Protein AF-X0XJQ2-F1 (afdb_monomer_lite)

Radius of gyration: 13.39 Å; chains: 1; bounding box: 30×27×36 Å

Sequence (60 aa):
LGKEASKENLKGIRREVGLVFQDPDDQLFMPTVFDDVAFGPINTGCSEEEVRDRVAQALK

Organism: NCBI:txid412755

pLDDT: mean 94.18, std 4.66, range [67.44, 98.5]

Secondary structure (DSSP, 8-state):
--PPP-TTTHHHHHHH-----S-GGGG--SSSHHHHHHHHHHHHT--HHHHHHHHHHHT-

Structure (mmCIF, N/CA/C/O backbone):
data_AF-X0XJQ2-F1
#
_entry.id   AF-X0XJQ2-F1
#
loop_
_atom_site.group_PDB
_atom_site.id
_atom_site.type_symbol
_atom_site.label_atom_id
_atom_site.label_alt_id
_atom_site.label_comp_id
_atom_site.label_asym_id
_atom_site.label_entity_id
_atom_site.label_seq_id
_atom_site.pdbx_PDB_ins_code
_atom_site.Cartn_x
_atom_site.Cartn_y
_atom_site.Cartn_z
_atom_site.occupancy
_atom_site.B_iso_or_equiv
_atom_site.auth_seq_id
_atom_site.auth_comp_id
_atom_site.auth_asym_id
_atom_site.auth_atom_id
_atom_site.pdbx_PDB_model_num
ATOM 1 N N . LEU A 1 1 ? 2.018 1.267 -21.725 1.00 67.44 1 LEU A N 1
ATOM 2 C CA . LEU A 1 1 ? 2.494 2.631 -21.402 1.00 67.44 1 LEU A CA 1
ATOM 3 C C . LEU A 1 1 ? 3.742 3.065 -22.158 1.00 67.44 1 LEU A C 1
ATOM 5 O O . LEU A 1 1 ? 3.907 4.266 -22.229 1.00 67.44 1 LEU A O 1
ATOM 9 N N . GLY A 1 2 ? 4.588 2.190 -22.727 1.00 85.19 2 GLY A N 1
ATOM 10 C CA . GLY A 1 2 ? 5.661 2.568 -23.678 1.00 85.19 2 GLY A CA 1
ATOM 11 C C . GLY A 1 2 ? 6.737 3.552 -23.179 1.00 85.19 2 GLY A C 1
ATOM 12 O O . GLY A 1 2 ? 7.704 3.796 -23.887 1.00 85.19 2 GLY A O 1
ATOM 13 N N . LYS A 1 3 ? 6.566 4.116 -21.979 1.00 88.56 3 LYS A N 1
ATOM 14 C CA . LYS A 1 3 ? 7.462 5.048 -21.304 1.00 88.56 3 LYS A CA 1
ATOM 15 C C . LYS A 1 3 ? 8.690 4.271 -20.836 1.00 88.56 3 LYS A C 1
ATOM 17 O O . LYS A 1 3 ? 8.548 3.274 -20.128 1.00 88.56 3 LYS A O 1
ATOM 22 N N . GLU A 1 4 ? 9.873 4.746 -21.197 1.00 93.31 4 GLU A N 1
ATOM 23 C CA . GLU A 1 4 ? 11.122 4.287 -20.595 1.00 93.31 4 GLU A CA 1
ATOM 24 C C . GLU A 1 4 ? 11.168 4.728 -19.126 1.00 93.31 4 GLU A C 1
ATOM 26 O O . GLU A 1 4 ? 10.823 5.868 -18.807 1.00 93.31 4 GLU A O 1
ATOM 31 N N . ALA A 1 5 ? 11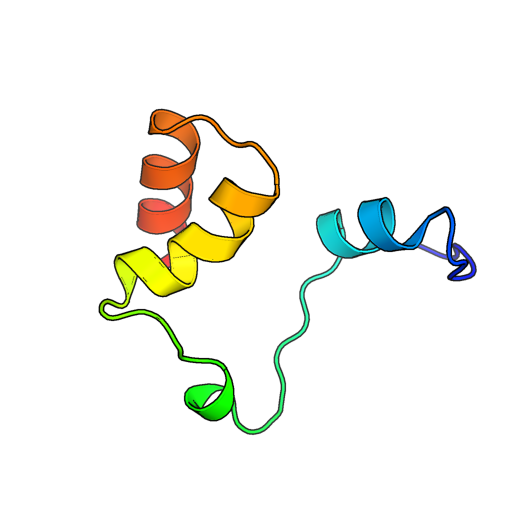.545 3.829 -18.216 1.00 93.06 5 ALA A N 1
ATOM 32 C CA . ALA A 1 5 ? 11.610 4.146 -16.795 1.00 93.06 5 ALA A CA 1
ATOM 33 C C . ALA A 1 5 ? 12.899 4.917 -16.475 1.00 93.06 5 ALA A C 1
ATOM 35 O O . ALA A 1 5 ? 13.999 4.396 -16.646 1.00 93.06 5 ALA A O 1
ATOM 36 N N . SER A 1 6 ? 12.757 6.135 -15.952 1.00 95.25 6 SER A N 1
ATOM 37 C CA . SER A 1 6 ? 13.859 6.978 -15.481 1.00 95.25 6 SER A CA 1
ATOM 38 C C . SER A 1 6 ? 13.619 7.417 -14.039 1.00 95.25 6 SER A C 1
ATOM 40 O O . SER A 1 6 ? 12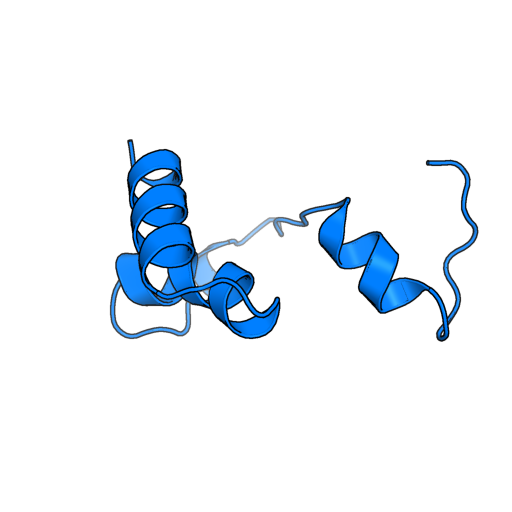.492 7.403 -13.537 1.00 95.25 6 SER A O 1
ATOM 42 N N . LYS A 1 7 ? 14.674 7.865 -13.349 1.00 94.69 7 LYS A N 1
ATOM 43 C CA . LYS A 1 7 ? 14.544 8.365 -11.971 1.00 94.69 7 LYS A CA 1
ATOM 44 C C . LYS A 1 7 ? 13.528 9.507 -11.851 1.00 94.69 7 LYS A C 1
ATOM 46 O O . LYS A 1 7 ? 12.855 9.580 -10.825 1.00 94.69 7 LYS A O 1
ATOM 51 N N . GLU A 1 8 ? 13.376 10.351 -12.875 1.00 95.19 8 GLU A N 1
ATOM 52 C CA . GLU A 1 8 ? 12.409 11.454 -12.838 1.00 95.19 8 GLU A CA 1
ATOM 53 C C . GLU A 1 8 ? 10.953 10.973 -12.916 1.00 95.19 8 GLU A C 1
ATOM 55 O O . GLU A 1 8 ? 10.079 11.560 -12.278 1.00 95.19 8 GLU A O 1
ATOM 60 N N . ASN A 1 9 ? 10.669 9.905 -13.672 1.00 93.38 9 ASN A N 1
ATOM 61 C CA . ASN A 1 9 ? 9.292 9.485 -13.956 1.00 93.38 9 ASN A CA 1
ATOM 62 C C . ASN A 1 9 ? 8.791 8.298 -13.114 1.00 93.38 9 ASN A C 1
ATOM 64 O O . ASN A 1 9 ? 7.588 8.017 -13.117 1.00 93.38 9 ASN A O 1
ATOM 68 N N . LEU A 1 10 ? 9.667 7.649 -12.335 1.00 92.06 10 LEU A N 1
ATOM 69 C CA . LEU A 1 10 ? 9.327 6.475 -11.519 1.00 92.06 10 LEU A CA 1
ATOM 70 C C . LEU A 1 10 ? 8.126 6.699 -10.591 1.00 92.06 10 LEU A C 1
ATOM 72 O O . LEU A 1 10 ? 7.298 5.803 -10.430 1.00 92.06 10 LEU A O 1
ATOM 76 N N . LYS A 1 11 ? 7.997 7.890 -9.990 1.00 89.56 11 LYS A N 1
ATOM 77 C CA . LYS A 1 11 ? 6.858 8.210 -9.110 1.00 89.56 11 LYS A CA 1
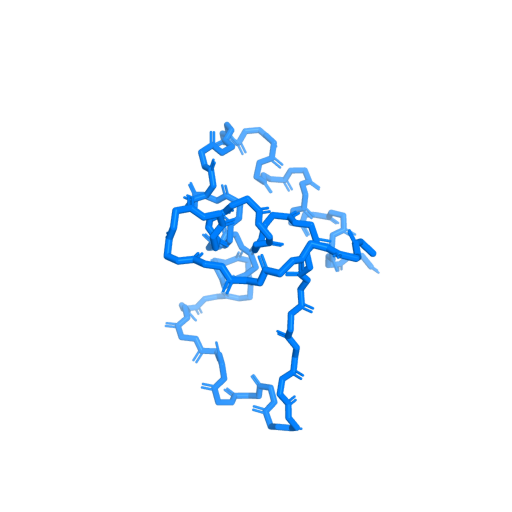ATOM 78 C C . LYS A 1 11 ? 5.528 8.226 -9.873 1.00 89.56 11 LYS A C 1
ATOM 80 O O . LYS A 1 11 ? 4.517 7.804 -9.324 1.00 89.56 11 LYS A O 1
ATOM 85 N N . GLY A 1 12 ? 5.532 8.694 -11.122 1.00 91.25 12 GLY A N 1
ATOM 86 C CA . GLY A 1 12 ? 4.360 8.664 -11.997 1.00 91.25 12 GLY A CA 1
ATOM 87 C C . GLY A 1 12 ? 4.009 7.239 -12.418 1.00 91.25 12 GLY A C 1
ATOM 88 O O . GLY A 1 12 ? 2.869 6.823 -12.253 1.00 91.25 12 GLY A O 1
ATOM 89 N N . ILE A 1 13 ? 5.006 6.455 -12.843 1.00 93.12 13 ILE A N 1
ATOM 90 C CA . ILE A 1 13 ? 4.811 5.051 -13.243 1.00 93.12 13 ILE A CA 1
ATOM 91 C C . ILE A 1 13 ? 4.183 4.228 -12.107 1.00 93.12 13 ILE A C 1
ATOM 93 O O . ILE A 1 13 ? 3.227 3.496 -12.342 1.00 93.12 13 ILE A O 1
ATOM 97 N N . ARG A 1 14 ? 4.658 4.389 -10.864 1.00 90.94 14 ARG A N 1
ATOM 98 C CA . ARG A 1 14 ? 4.129 3.673 -9.684 1.00 90.94 14 ARG A CA 1
ATOM 99 C C . ARG A 1 14 ? 2.683 4.030 -9.318 1.00 90.94 14 ARG A C 1
ATOM 101 O O . ARG A 1 14 ? 2.076 3.319 -8.530 1.00 90.94 14 ARG A O 1
ATOM 108 N N . ARG A 1 15 ? 2.126 5.119 -9.862 1.00 89.50 15 ARG A N 1
ATOM 109 C CA . ARG A 1 15 ? 0.692 5.440 -9.736 1.00 89.50 15 ARG A CA 1
ATOM 110 C C . ARG A 1 15 ? -0.163 4.722 -10.781 1.00 89.50 15 ARG A C 1
ATOM 112 O O . ARG A 1 15 ? -1.362 4.587 -10.579 1.00 89.50 15 ARG A O 1
ATOM 119 N N . GLU A 1 16 ? 0.440 4.299 -11.890 1.00 91.38 16 GLU A N 1
ATOM 120 C CA . GLU A 1 16 ? -0.241 3.655 -13.019 1.00 91.38 16 GLU A CA 1
ATOM 121 C C . GLU A 1 16 ? -0.105 2.120 -12.984 1.00 91.38 16 GLU A C 1
ATOM 123 O O . GLU A 1 16 ? -0.883 1.422 -13.629 1.00 91.38 16 GLU A O 1
ATOM 128 N N . VAL A 1 17 ? 0.881 1.587 -12.251 1.00 91.31 17 VAL A N 1
ATOM 129 C CA . VAL A 1 17 ? 1.215 0.155 -12.221 1.00 91.31 17 VAL A CA 1
ATOM 130 C C . VAL A 1 17 ? 1.387 -0.334 -10.783 1.00 91.31 17 VAL A C 1
ATOM 132 O O . VAL A 1 17 ? 2.235 0.180 -10.053 1.00 91.31 17 VAL A O 1
ATOM 135 N N . GLY A 1 18 ? 0.618 -1.361 -10.408 1.00 90.62 18 GLY A N 1
ATOM 136 C CA . GLY A 1 18 ? 0.811 -2.144 -9.184 1.00 90.62 18 GLY A CA 1
ATOM 137 C C . GLY A 1 18 ? 1.667 -3.388 -9.438 1.00 90.62 18 GLY A C 1
ATOM 138 O O . GLY A 1 18 ? 1.638 -3.947 -10.534 1.00 90.62 18 GLY A O 1
ATOM 139 N N . LEU A 1 19 ? 2.430 -3.816 -8.431 1.00 92.50 19 LEU A N 1
ATOM 140 C CA . LEU A 1 19 ? 3.281 -5.007 -8.482 1.00 92.50 19 LEU A CA 1
ATOM 141 C C . LEU A 1 19 ? 2.977 -5.900 -7.278 1.00 92.50 19 LEU A C 1
ATOM 143 O O . LEU A 1 19 ? 2.977 -5.416 -6.149 1.00 92.50 19 LEU A O 1
ATOM 147 N N . VAL A 1 20 ? 2.766 -7.190 -7.533 1.00 93.94 20 VAL A N 1
ATOM 148 C CA . VAL A 1 20 ? 2.595 -8.233 -6.515 1.00 93.94 20 VAL A CA 1
ATOM 149 C C . VAL A 1 20 ? 3.690 -9.268 -6.741 1.00 93.94 20 VAL A C 1
ATOM 151 O O . VAL A 1 20 ? 3.883 -9.717 -7.875 1.00 93.94 20 VAL A O 1
ATOM 154 N N . PHE A 1 21 ? 4.449 -9.588 -5.694 1.00 93.50 21 PHE A N 1
ATOM 155 C CA . PHE A 1 21 ? 5.490 -10.616 -5.764 1.00 93.50 21 PHE A CA 1
ATOM 156 C C . PHE A 1 21 ? 4.901 -12.018 -5.551 1.00 93.50 21 PHE A C 1
ATOM 158 O O . PHE A 1 21 ? 3.718 -12.162 -5.258 1.00 93.50 21 PHE A O 1
ATOM 165 N N . GLN A 1 22 ? 5.712 -13.060 -5.763 1.00 95.44 22 GLN A N 1
ATOM 166 C CA . GLN 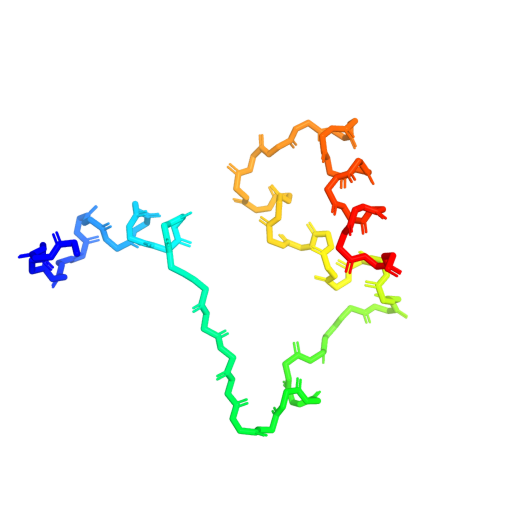A 1 22 ? 5.248 -14.451 -5.649 1.00 95.44 22 GLN A CA 1
ATOM 167 C C . GLN A 1 22 ? 4.816 -14.810 -4.221 1.00 95.44 22 GLN A C 1
ATOM 169 O O . GLN A 1 22 ? 3.824 -15.515 -4.068 1.00 95.44 22 GLN A O 1
ATOM 174 N N . ASP A 1 23 ? 5.513 -14.265 -3.220 1.00 94.44 23 ASP A N 1
ATOM 175 C CA . ASP A 1 23 ? 5.225 -14.433 -1.795 1.00 94.44 23 ASP A CA 1
ATOM 176 C C . ASP A 1 23 ? 4.654 -13.113 -1.238 1.00 94.44 23 ASP A C 1
ATOM 178 O O . ASP A 1 23 ? 5.399 -12.269 -0.734 1.00 94.44 23 ASP A O 1
ATOM 182 N N . PRO A 1 24 ? 3.340 -12.854 -1.392 1.00 89.75 24 PRO A N 1
ATOM 183 C CA . PRO A 1 24 ? 2.731 -11.590 -0.974 1.00 89.75 24 PRO A CA 1
ATOM 184 C C . PRO A 1 24 ? 2.724 -11.408 0.549 1.00 89.75 24 PRO A C 1
ATOM 186 O O . PRO A 1 24 ? 2.676 -10.273 1.017 1.00 89.75 24 PRO A O 1
ATOM 189 N N . ASP A 1 25 ? 2.810 -12.495 1.320 1.00 91.44 25 ASP A N 1
ATOM 190 C CA . ASP A 1 25 ? 2.831 -12.453 2.786 1.00 91.44 25 ASP A CA 1
ATOM 191 C C . ASP A 1 25 ? 4.075 -11.723 3.322 1.00 91.44 25 ASP A C 1
ATOM 193 O O . ASP A 1 25 ? 3.993 -11.023 4.330 1.00 91.44 25 ASP A O 1
ATOM 197 N N . ASP A 1 26 ? 5.196 -11.786 2.593 1.00 93.81 26 ASP A N 1
ATOM 198 C CA . ASP A 1 26 ? 6.423 -11.038 2.904 1.00 93.81 26 ASP A CA 1
ATOM 199 C C . ASP A 1 26 ? 6.251 -9.519 2.717 1.00 93.81 26 ASP A C 1
ATOM 201 O O . ASP A 1 26 ? 7.106 -8.729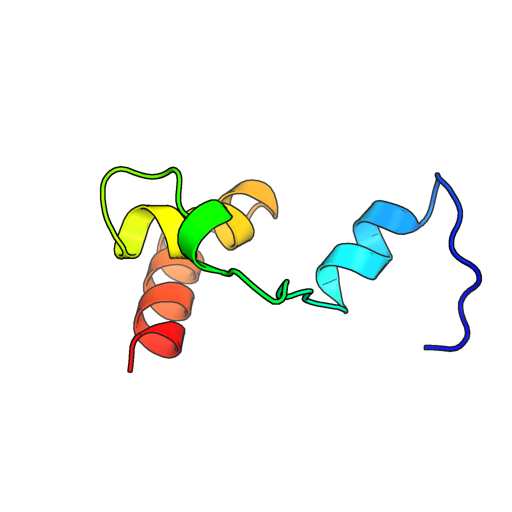 3.129 1.00 93.81 26 ASP A O 1
ATOM 205 N N . GLN A 1 27 ? 5.160 -9.089 2.075 1.00 91.56 27 GLN A N 1
ATOM 206 C CA . GLN A 1 27 ? 4.833 -7.683 1.860 1.00 91.56 27 GLN A CA 1
ATOM 207 C C . G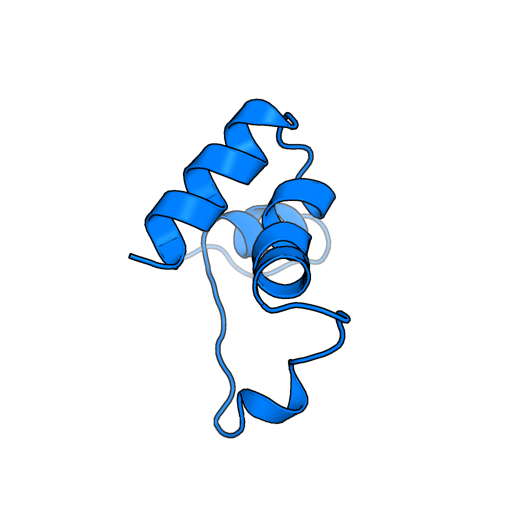LN A 1 27 ? 3.909 -7.107 2.938 1.00 91.56 27 GLN A C 1
ATOM 209 O O . GLN A 1 27 ? 3.648 -5.910 2.880 1.00 91.56 27 GLN A O 1
ATOM 214 N N . LEU A 1 28 ? 3.431 -7.908 3.897 1.00 94.31 28 LEU A N 1
ATOM 215 C CA . LEU A 1 28 ? 2.609 -7.431 5.010 1.00 94.31 28 LEU A CA 1
ATOM 216 C C . LEU A 1 28 ? 3.501 -6.835 6.106 1.00 94.31 28 LEU A C 1
ATOM 218 O O . LEU A 1 28 ? 4.413 -7.492 6.608 1.00 94.31 28 LEU A O 1
ATOM 222 N N . PHE A 1 29 ? 3.236 -5.594 6.511 1.00 95.31 29 PHE A N 1
ATOM 223 C CA . PHE A 1 29 ? 4.041 -4.906 7.534 1.00 95.31 29 PHE A CA 1
ATOM 224 C C . PHE A 1 29 ? 3.230 -4.023 8.487 1.00 95.31 29 PHE A C 1
ATOM 226 O O . PHE A 1 29 ? 3.792 -3.518 9.464 1.00 95.31 29 PHE A O 1
ATOM 233 N N . MET A 1 30 ? 1.934 -3.827 8.241 1.00 97.19 30 MET A N 1
ATOM 234 C CA . MET A 1 30 ? 1.072 -3.044 9.126 1.00 97.19 30 MET A CA 1
ATOM 235 C C . MET A 1 30 ? 0.301 -3.920 10.132 1.00 97.19 30 MET A C 1
ATOM 237 O O . MET A 1 30 ? 0.055 -5.098 9.876 1.00 97.19 30 MET A O 1
ATOM 241 N N . PRO A 1 31 ? -0.128 -3.365 11.287 1.00 96.75 31 PRO A N 1
ATOM 242 C CA . PRO A 1 31 ? -0.804 -4.140 12.334 1.00 96.75 31 PRO A CA 1
ATOM 243 C C . PRO A 1 31 ? -2.170 -4.715 11.940 1.00 96.75 31 PRO A C 1
ATOM 245 O O . PRO A 1 31 ? -2.636 -5.664 12.572 1.00 96.75 31 PRO A O 1
ATOM 248 N N . THR A 1 32 ? -2.840 -4.132 10.943 1.00 97.56 32 THR A N 1
ATOM 249 C CA . THR A 1 32 ? -4.147 -4.593 10.468 1.00 97.56 32 THR A CA 1
ATOM 250 C C . THR A 1 32 ? -4.198 -4.633 8.945 1.00 97.56 32 THR A C 1
ATOM 252 O O . THR A 1 32 ? -3.496 -3.886 8.265 1.00 97.56 32 THR A O 1
ATOM 255 N N . VAL A 1 33 ? -5.097 -5.463 8.406 1.00 96.94 33 VAL A N 1
ATOM 256 C CA . VAL A 1 33 ? -5.367 -5.534 6.959 1.00 96.94 33 VAL A CA 1
ATOM 257 C C . VAL A 1 33 ? -5.794 -4.171 6.405 1.00 96.94 33 VAL A C 1
ATOM 259 O O . VAL A 1 33 ? -5.382 -3.793 5.313 1.00 96.94 33 VAL A O 1
ATOM 262 N N . PHE A 1 34 ? -6.596 -3.413 7.163 1.00 97.75 34 PHE A N 1
ATOM 263 C CA . PHE A 1 34 ? -6.994 -2.063 6.766 1.00 97.75 34 PHE A CA 1
ATOM 264 C C . PHE A 1 34 ? -5.771 -1.155 6.613 1.00 97.75 34 PHE A C 1
ATOM 266 O O . PHE A 1 34 ? -5.634 -0.487 5.591 1.00 97.75 34 PHE A O 1
ATOM 273 N N . ASP A 1 35 ? -4.880 -1.154 7.607 1.00 97.56 35 ASP A N 1
ATOM 274 C CA . ASP A 1 35 ? -3.704 -0.284 7.630 1.00 97.56 35 ASP A CA 1
ATOM 275 C C . ASP A 1 35 ? -2.716 -0.614 6.501 1.00 97.56 35 ASP A C 1
ATOM 277 O O . ASP A 1 35 ? -2.137 0.296 5.905 1.00 97.56 35 ASP A O 1
ATOM 281 N N . ASP A 1 36 ? -2.552 -1.900 6.176 1.00 97.69 36 ASP A N 1
ATOM 282 C CA . ASP A 1 36 ? -1.658 -2.363 5.108 1.00 97.69 36 ASP A CA 1
ATOM 283 C C . ASP A 1 36 ? -2.164 -1.910 3.729 1.00 97.69 36 ASP A C 1
ATOM 285 O O . ASP A 1 36 ? -1.449 -1.258 2.963 1.00 97.69 36 ASP A O 1
ATOM 289 N N . VAL A 1 37 ? -3.459 -2.110 3.460 1.00 97.06 37 VAL A N 1
ATOM 290 C CA . VAL A 1 37 ? -4.103 -1.656 2.216 1.00 97.06 37 VAL A CA 1
ATOM 291 C C . VAL A 1 37 ? -4.165 -0.122 2.138 1.00 97.06 37 VAL A C 1
ATOM 293 O O . VAL A 1 37 ? -4.029 0.453 1.054 1.00 97.06 37 VAL A O 1
ATOM 296 N N . ALA A 1 38 ? -4.324 0.570 3.272 1.00 98.00 38 ALA A N 1
ATOM 297 C CA . ALA A 1 38 ? -4.354 2.032 3.344 1.00 98.00 38 ALA A CA 1
ATOM 298 C C . ALA A 1 38 ? -2.986 2.686 3.077 1.00 98.00 38 ALA A C 1
ATOM 300 O O . ALA A 1 38 ? -2.934 3.847 2.651 1.00 98.00 38 ALA A O 1
ATOM 301 N N . PHE A 1 39 ? -1.882 1.960 3.285 1.00 96.94 39 PHE A N 1
ATOM 302 C CA . PHE A 1 39 ? -0.526 2.499 3.182 1.00 96.94 39 PHE A CA 1
ATOM 303 C C . PHE A 1 39 ? -0.242 3.155 1.825 1.00 96.94 39 PHE A C 1
ATOM 305 O O . PHE A 1 39 ? 0.302 4.260 1.763 1.00 96.94 39 PHE A O 1
ATOM 312 N N . GLY A 1 40 ? -0.621 2.507 0.721 1.00 94.69 40 GLY A N 1
ATOM 313 C CA . GLY A 1 40 ? -0.430 3.045 -0.630 1.00 94.69 40 GLY A CA 1
ATOM 314 C C . GLY A 1 40 ? -1.161 4.380 -0.843 1.00 94.69 40 GLY A C 1
ATOM 315 O O . GLY A 1 40 ? -0.501 5.395 -1.089 1.00 94.69 40 GLY A O 1
ATOM 316 N N . PRO A 1 41 ? -2.503 4.416 -0.718 1.00 95.94 41 PRO A N 1
ATOM 317 C CA . PRO A 1 41 ? -3.307 5.633 -0.826 1.00 95.94 41 PRO A CA 1
ATOM 318 C C . PRO A 1 41 ? -2.807 6.798 0.043 1.00 95.94 41 PRO A C 1
ATOM 320 O O . PRO A 1 41 ? -2.633 7.906 -0.480 1.00 95.94 41 PRO A O 1
ATOM 323 N N . ILE A 1 42 ? -2.477 6.547 1.316 1.00 97.00 42 ILE A N 1
ATOM 324 C CA . ILE A 1 42 ? -1.926 7.562 2.233 1.00 97.00 42 ILE A CA 1
ATOM 325 C C . ILE A 1 42 ? -0.624 8.144 1.671 1.00 97.00 42 ILE A C 1
ATOM 327 O O . ILE A 1 42 ? -0.496 9.359 1.515 1.00 97.00 42 ILE A O 1
ATOM 331 N N . ASN A 1 43 ? 0.323 7.291 1.272 1.00 94.19 43 ASN A N 1
ATOM 332 C CA . ASN A 1 43 ? 1.610 7.735 0.728 1.00 94.19 43 ASN A CA 1
ATOM 333 C C . ASN A 1 43 ? 1.497 8.442 -0.631 1.00 94.19 43 ASN A C 1
ATOM 335 O O . ASN A 1 43 ? 2.412 9.160 -1.049 1.00 94.19 43 ASN A O 1
ATOM 339 N N . THR A 1 44 ? 0.381 8.262 -1.339 1.00 91.69 44 THR A N 1
ATOM 340 C CA . THR A 1 44 ? 0.100 8.993 -2.580 1.00 91.69 44 THR A CA 1
ATOM 341 C C . THR A 1 44 ? -0.566 10.353 -2.372 1.00 91.69 44 THR A C 1
ATOM 343 O O . THR A 1 44 ? -0.591 11.131 -3.334 1.00 91.69 44 THR A O 1
ATOM 346 N N . GLY A 1 45 ? -1.005 10.659 -1.143 1.00 94.12 45 GLY A N 1
ATOM 347 C CA . GLY A 1 45 ? -1.604 11.935 -0.746 1.00 94.12 45 GLY A CA 1
ATOM 348 C C . GLY A 1 45 ? -3.132 11.985 -0.825 1.00 94.12 45 GLY A C 1
ATOM 349 O O . GLY A 1 45 ? -3.672 13.079 -0.957 1.00 94.12 45 GLY A O 1
ATOM 350 N N . CYS A 1 46 ? -3.819 10.838 -0.795 1.00 96.38 46 CYS A N 1
ATOM 351 C CA . CYS A 1 46 ? -5.284 10.796 -0.747 1.00 96.38 46 CYS A CA 1
ATOM 352 C C . CYS A 1 46 ? -5.832 11.382 0.562 1.00 96.38 46 CYS A C 1
ATOM 354 O O . CYS A 1 46 ? -5.186 11.289 1.609 1.00 96.38 46 CYS A O 1
ATOM 356 N N . SER A 1 47 ? -7.035 11.959 0.503 1.00 98.25 47 SER A N 1
ATOM 357 C CA . SER A 1 47 ? -7.754 12.402 1.702 1.00 98.25 47 SER A CA 1
ATOM 358 C C . SER A 1 47 ? -8.178 11.209 2.566 1.00 98.25 47 SER A C 1
ATOM 360 O O . SER A 1 47 ? -8.261 10.080 2.086 1.00 98.25 47 SER A O 1
ATOM 362 N N . GLU A 1 48 ? -8.479 11.442 3.846 1.00 97.88 48 GLU A N 1
ATOM 363 C CA . GLU A 1 48 ? -8.938 10.370 4.740 1.00 97.88 48 GLU A CA 1
ATOM 364 C C . GLU A 1 48 ? -10.203 9.670 4.210 1.00 97.88 48 GLU A C 1
ATOM 366 O O . GLU A 1 48 ? -10.304 8.445 4.266 1.00 97.88 48 GLU A O 1
ATOM 371 N N . GLU A 1 49 ? -11.140 10.440 3.654 1.00 98.38 49 GLU A N 1
ATOM 372 C CA . GLU A 1 49 ? -12.359 9.927 3.022 1.00 98.38 49 GLU A CA 1
ATOM 373 C C . GLU A 1 49 ? -12.025 9.039 1.813 1.00 98.38 49 GLU A C 1
ATOM 375 O O . GLU A 1 49 ? -12.447 7.886 1.758 1.00 98.38 49 GLU A O 1
ATOM 380 N N . GLU A 1 50 ? -11.162 9.516 0.908 1.00 98.25 50 GLU A N 1
ATOM 381 C CA . GLU A 1 50 ? -10.726 8.742 -0.260 1.00 98.25 50 GLU A CA 1
ATOM 382 C C . GLU A 1 50 ? -9.999 7.450 0.131 1.00 98.25 50 GLU A C 1
ATOM 384 O O . GLU A 1 50 ? -10.154 6.425 -0.535 1.00 98.25 50 GLU A O 1
ATOM 389 N N . VAL A 1 51 ? -9.182 7.483 1.189 1.00 98.50 51 VAL A N 1
ATOM 390 C CA . VAL A 1 51 ? -8.489 6.295 1.704 1.00 98.50 51 VAL A CA 1
ATOM 391 C C . VAL A 1 51 ? -9.512 5.276 2.199 1.00 98.50 51 VAL A C 1
ATOM 393 O O . VAL A 1 51 ? -9.456 4.119 1.783 1.00 98.50 51 VAL A O 1
ATOM 396 N N . ARG A 1 52 ? -10.464 5.695 3.044 1.00 98.19 52 ARG A N 1
ATOM 397 C CA . ARG A 1 52 ? -11.503 4.808 3.592 1.00 98.19 52 ARG A CA 1
ATOM 398 C C . ARG A 1 52 ? -12.323 4.156 2.479 1.00 98.19 52 ARG A C 1
ATOM 400 O O . ARG A 1 52 ? -12.508 2.940 2.510 1.00 98.19 52 ARG A O 1
ATOM 407 N N . ASP A 1 53 ? -12.736 4.929 1.479 1.00 98.31 53 ASP A N 1
ATOM 408 C CA . ASP A 1 53 ? -13.526 4.428 0.353 1.00 98.31 53 ASP A CA 1
ATOM 409 C C . ASP A 1 53 ? -12.745 3.433 -0.511 1.00 98.31 53 ASP A C 1
ATOM 411 O O . ASP A 1 53 ? -13.256 2.362 -0.847 1.00 98.31 53 ASP A O 1
ATOM 415 N N . ARG A 1 54 ? -11.483 3.741 -0.835 1.00 97.81 54 ARG A N 1
ATOM 416 C CA . ARG A 1 54 ? -10.629 2.851 -1.638 1.00 97.81 54 ARG A CA 1
ATOM 417 C C . ARG A 1 54 ? -10.324 1.544 -0.921 1.00 97.81 54 ARG A C 1
ATOM 419 O O . ARG A 1 54 ? -10.380 0.491 -1.550 1.00 97.81 54 ARG A O 1
ATOM 426 N N . VAL A 1 55 ? -10.028 1.593 0.379 1.00 98.25 55 VAL A N 1
ATOM 427 C CA . VAL A 1 55 ? -9.770 0.385 1.178 1.00 98.25 55 VAL A CA 1
ATOM 428 C C . VAL A 1 55 ? -11.038 -0.462 1.277 1.00 98.25 55 VAL A C 1
ATOM 430 O O . VAL A 1 55 ? -10.993 -1.665 1.029 1.00 98.25 55 VAL A O 1
ATOM 433 N N . ALA A 1 56 ? -12.189 0.161 1.549 1.00 97.94 56 ALA A N 1
ATOM 434 C CA . ALA A 1 56 ? -13.472 -0.535 1.579 1.00 97.94 56 ALA A CA 1
ATOM 435 C C . ALA A 1 56 ? -13.851 -1.135 0.216 1.00 97.94 56 ALA A C 1
ATOM 437 O O . ALA A 1 56 ? -14.518 -2.162 0.171 1.00 97.94 56 ALA A O 1
ATOM 438 N N . GLN A 1 57 ? -13.453 -0.515 -0.897 1.00 98.00 57 GLN A N 1
ATOM 439 C CA . GLN A 1 57 ? -13.637 -1.081 -2.232 1.00 98.00 57 GLN A CA 1
ATOM 440 C C . GLN A 1 57 ? -12.695 -2.263 -2.498 1.00 98.00 57 GLN A C 1
ATOM 442 O O . GLN A 1 57 ? -13.120 -3.228 -3.123 1.00 98.00 57 GLN A O 1
ATOM 447 N N . ALA A 1 58 ? -11.441 -2.189 -2.045 1.00 96.69 58 ALA A N 1
ATOM 448 C CA . ALA A 1 58 ? -10.428 -3.218 -2.279 1.00 96.69 58 ALA A CA 1
ATOM 449 C C . ALA A 1 58 ? -10.650 -4.499 -1.459 1.00 96.69 58 ALA A C 1
ATOM 451 O O . ALA A 1 58 ? -10.228 -5.569 -1.883 1.00 96.69 58 ALA A O 1
ATOM 452 N N . LEU A 1 59 ? -11.288 -4.383 -0.290 1.00 95.88 59 LEU A N 1
ATOM 453 C CA . LEU A 1 59 ? -11.543 -5.491 0.640 1.00 95.88 59 LEU A CA 1
ATOM 454 C C . LEU A 1 59 ? -12.944 -6.118 0.506 1.00 95.88 59 LEU A C 1
ATOM 456 O O . LEU A 1 59 ? -13.313 -6.956 1.331 1.00 95.88 59 LEU A O 1
ATOM 460 N N . LYS A 1 60 ? -13.731 -5.691 -0.484 1.00 89.06 60 LYS A N 1
ATOM 461 C CA . LYS A 1 60 ? -15.003 -6.332 -0.854 1.00 89.06 60 LYS A CA 1
ATOM 462 C C . LYS A 1 60 ? -14.760 -7.551 -1.730 1.00 89.06 60 LYS A C 1
ATOM 464 O O . LYS A 1 60 ? -15.524 -8.522 -1.552 1.00 89.06 60 LYS A O 1
#

InterPro domains:
  IPR027417 P-loop containing nucleoside triphosphate hydrolase [G3DSA:3.40.50.300] (1-60)
  IPR027417 P-loop containing nucleoside triphosphate hydrolase [SSF52540] (2-60)
  IPR050095 Energy-coupling factor transporter ATP-binding [PTHR43553] (5-60)

Foldseek 3Di:
DPDDDDPVCVVVVCVVDDDADPCNVVQDDDPDLLCSQLVVCVVNPHDPVRSVVSSVVVVD